Protein AF-A0A6G1SI66-F1 (afdb_monomer_lite)

Secondary structure (DSSP, 8-state):
---SEETTEETTTTEEHHHHHHTT-TT--S-TTHHHHHHHSHHHHHHHHHHHHHHH---SS-SS--SHHHHHHHHHH-TTTTT-HHHHTSHHHHHHTTSHHHHHHHHHHSSPPPP---HHHHHHHHHHHHHHHHTT--

Sequence (138 aa):
STRRCEGYYCGPYQFSYQYWAEAGKPGKSDGVRDFEKCARDTNCAESTVRAYFKKFKRDCNNDGQIDCLDMAALHKAGPASCNLDWFYKSRYWLAFNKTTCASVDRELSNSPPPPKISSSNELLKNLQTEANNRNNQP

Radius of gyration: 20.69 Å; chains: 1; bounding box: 36×49×60 Å

Foldseek 3Di:
DDQQADPQFGGPLRDGPVLCVLLVNPQDPPDPCSVSVQRSDPVSVVSSLVSSCVVQFDDQCPLPDGFVLSSQLCSPQNNVPSNPPVSCVDPSNVVVCPDPRNVVVVVVSVDDPDPPPPDPVVVVVVVVVVVVVVVPDD

Structure (mmCIF, N/CA/C/O backbone):
data_AF-A0A6G1SI66-F1
#
_entry.id   AF-A0A6G1SI66-F1
#
loop_
_atom_site.group_PDB
_atom_site.id
_atom_site.type_symbol
_atom_site.label_atom_id
_atom_site.label_alt_id
_atom_site.label_comp_id
_atom_site.label_asym_id
_atom_site.label_entity_id
_atom_site.label_seq_id
_atom_site.pdbx_PDB_ins_code
_atom_site.Cartn_x
_atom_site.Cartn_y
_atom_site.Cartn_z
_atom_site.occupancy
_atom_site.B_iso_or_equiv
_atom_site.auth_seq_id
_atom_site.auth_comp_id
_atom_site.auth_asym_id
_atom_site.auth_atom_id
_atom_site.pdbx_PDB_model_num
ATOM 1 N N . SER A 1 1 ? -4.897 -13.745 -12.905 1.00 50.62 1 SER A N 1
ATOM 2 C CA . SER A 1 1 ? -4.625 -12.405 -12.354 1.00 50.62 1 SER A CA 1
ATOM 3 C C . SER A 1 1 ? -3.604 -11.702 -13.238 1.00 50.62 1 SER A C 1
ATOM 5 O O . SER A 1 1 ? -2.572 -12.293 -13.551 1.00 50.62 1 SER A O 1
ATOM 7 N N . THR A 1 2 ? -3.936 -10.519 -13.754 1.00 53.50 2 THR A N 1
ATOM 8 C CA . THR A 1 2 ? -3.157 -9.763 -14.744 1.00 53.50 2 THR A CA 1
ATOM 9 C C . THR A 1 2 ? -1.881 -9.203 -14.111 1.00 53.50 2 THR A C 1
ATOM 11 O O . THR A 1 2 ? -1.898 -8.201 -13.411 1.00 53.50 2 THR A O 1
ATOM 14 N N . ARG A 1 3 ? -0.719 -9.806 -14.405 1.00 73.19 3 ARG A N 1
ATOM 15 C CA . ARG A 1 3 ? 0.614 -9.241 -14.087 1.00 73.19 3 ARG A CA 1
ATOM 16 C C . ARG A 1 3 ? 0.944 -8.010 -14.954 1.00 73.19 3 ARG A C 1
ATOM 18 O O . ARG A 1 3 ? 2.084 -7.838 -15.372 1.00 73.19 3 ARG A O 1
ATOM 25 N N . ARG A 1 4 ? -0.046 -7.209 -15.345 1.00 86.19 4 ARG A N 1
ATOM 26 C CA . ARG A 1 4 ? 0.127 -6.044 -16.225 1.00 86.19 4 ARG A CA 1
ATOM 27 C C . ARG A 1 4 ? -0.057 -4.757 -15.425 1.00 86.19 4 ARG A C 1
ATOM 29 O O . ARG A 1 4 ? -0.457 -4.791 -14.266 1.00 86.19 4 ARG A O 1
ATOM 36 N N . CYS A 1 5 ? 0.329 -3.648 -16.039 1.00 90.31 5 CYS A N 1
ATOM 37 C CA . CYS A 1 5 ? 0.008 -2.327 -15.526 1.00 90.31 5 CYS A CA 1
ATOM 38 C C . CYS A 1 5 ? -1.337 -1.893 -16.098 1.00 90.31 5 CYS A C 1
ATOM 40 O O . CYS A 1 5 ? -1.561 -2.026 -17.301 1.00 90.31 5 CYS A O 1
ATOM 42 N N . GLU A 1 6 ? -2.208 -1.405 -15.228 1.00 89.88 6 GLU A N 1
ATOM 43 C CA . GLU A 1 6 ? -3.531 -0.886 -15.547 1.00 89.88 6 GLU A CA 1
ATOM 44 C C . GLU A 1 6 ? -3.535 0.595 -15.145 1.00 89.88 6 GLU A C 1
ATOM 46 O O . GLU A 1 6 ? -3.620 0.958 -13.970 1.00 89.88 6 GLU A O 1
ATOM 51 N N . GLY A 1 7 ? -3.326 1.473 -16.131 1.00 88.31 7 GLY A N 1
ATOM 52 C CA . GLY A 1 7 ? -3.070 2.892 -15.879 1.00 88.31 7 GLY A CA 1
ATOM 53 C C . GLY A 1 7 ? -1.783 3.105 -15.074 1.00 88.31 7 GLY A C 1
ATOM 54 O O . GLY A 1 7 ? -0.713 2.649 -15.472 1.00 88.31 7 GLY A O 1
ATOM 55 N N . TYR A 1 8 ? -1.891 3.801 -13.939 1.00 91.50 8 TYR A N 1
ATOM 56 C CA . TYR A 1 8 ? -0.763 4.141 -13.059 1.00 91.50 8 TYR A CA 1
ATOM 57 C C . TYR A 1 8 ? -0.398 3.049 -12.038 1.00 91.50 8 TYR A C 1
ATOM 59 O O . TYR A 1 8 ? 0.551 3.228 -11.272 1.00 91.50 8 TYR A O 1
ATOM 67 N N . TYR A 1 9 ? -1.146 1.944 -12.002 1.00 95.25 9 TYR A N 1
ATOM 68 C CA . TYR A 1 9 ? -0.977 0.861 -11.034 1.00 95.25 9 TYR A CA 1
ATOM 69 C C . TYR A 1 9 ? -0.458 -0.395 -11.724 1.00 95.25 9 TYR A C 1
ATOM 71 O O . TYR A 1 9 ? -0.890 -0.735 -12.825 1.00 95.25 9 TYR A O 1
ATOM 79 N N . CYS A 1 10 ? 0.483 -1.093 -11.091 1.00 95.75 10 CYS A N 1
ATOM 80 C CA . CYS A 1 10 ? 1.152 -2.234 -11.707 1.00 95.75 10 CYS A CA 1
ATOM 81 C C . CYS A 1 10 ? 1.115 -3.492 -10.845 1.00 95.75 10 CYS A C 1
ATOM 83 O O . CYS A 1 10 ? 1.261 -3.443 -9.625 1.00 95.75 10 CYS A O 1
ATOM 85 N N . GLY A 1 11 ? 1.013 -4.638 -11.524 1.00 94.88 11 GLY A N 1
ATOM 86 C CA . GLY A 1 11 ? 1.243 -5.945 -10.920 1.00 94.88 11 GLY A CA 1
ATOM 87 C C . GLY A 1 11 ? 0.086 -6.462 -10.066 1.00 94.88 11 GLY A C 1
ATOM 88 O O . GLY A 1 11 ? -0.968 -5.837 -9.993 1.00 94.88 11 GLY A O 1
ATOM 89 N N . PRO A 1 12 ? 0.256 -7.619 -9.409 1.00 93.88 12 PRO A N 1
ATOM 90 C CA . PRO A 1 12 ? -0.824 -8.248 -8.649 1.00 93.88 12 PRO A CA 1
ATOM 91 C C . PRO A 1 12 ? -1.256 -7.434 -7.422 1.00 93.88 12 PRO A C 1
ATOM 93 O O . PRO A 1 12 ? -2.401 -7.545 -7.002 1.00 93.88 12 PRO A O 1
ATOM 96 N N . TYR A 1 13 ? -0.366 -6.597 -6.884 1.00 95.31 13 TYR A N 1
ATOM 97 C CA . TYR A 1 13 ? -0.650 -5.716 -5.749 1.00 95.31 13 TYR A CA 1
ATOM 98 C C . TYR A 1 13 ? -1.106 -4.317 -6.170 1.00 95.31 13 TYR A C 1
ATOM 100 O O . TYR A 1 13 ? -1.348 -3.496 -5.303 1.00 95.31 13 TYR A O 1
ATOM 108 N N . GLN A 1 14 ? -1.200 -4.022 -7.473 1.00 95.50 14 GLN A N 1
ATOM 109 C CA . GLN A 1 14 ? -1.765 -2.770 -7.994 1.00 95.50 14 GLN A CA 1
ATOM 110 C C . GLN A 1 14 ? -1.281 -1.505 -7.253 1.00 95.50 14 GLN A C 1
ATOM 112 O O . GLN A 1 14 ? -2.082 -0.651 -6.878 1.00 95.50 14 GLN A O 1
ATOM 117 N N . PHE A 1 15 ? 0.032 -1.363 -7.045 1.00 97.06 15 PHE A N 1
ATOM 118 C CA . PHE A 1 15 ? 0.616 -0.165 -6.433 1.00 97.06 15 PHE A CA 1
ATOM 119 C C . PHE A 1 15 ? 1.205 0.775 -7.490 1.00 97.06 15 PHE A C 1
ATOM 121 O O . PHE A 1 15 ? 1.538 0.357 -8.602 1.00 97.06 15 PHE A O 1
ATOM 128 N N . SER A 1 16 ? 1.304 2.061 -7.148 1.00 97.06 16 SER A N 1
ATOM 129 C CA . SER A 1 16 ? 1.817 3.110 -8.033 1.00 97.06 16 SER A CA 1
ATOM 130 C C . SER A 1 16 ? 3.334 3.275 -7.923 1.00 97.06 16 SER A C 1
ATOM 132 O O . SER A 1 16 ? 3.972 2.788 -6.985 1.00 97.06 16 SER A O 1
ATOM 134 N N . TYR A 1 17 ? 3.920 4.040 -8.846 1.00 96.38 17 TYR A N 1
ATOM 135 C CA . TYR A 1 17 ? 5.333 4.416 -8.765 1.00 96.38 17 TYR A CA 1
ATOM 136 C C . TYR A 1 17 ? 5.673 5.125 -7.445 1.00 96.38 17 TYR A C 1
ATOM 138 O O . TYR A 1 17 ? 6.699 4.827 -6.835 1.00 96.38 17 TYR A O 1
ATOM 146 N N . GLN A 1 18 ? 4.813 6.039 -6.977 1.00 97.31 18 GLN A N 1
ATOM 147 C CA . GLN A 1 18 ? 5.036 6.757 -5.719 1.00 97.31 18 GLN A CA 1
ATOM 148 C C . GLN A 1 18 ? 5.065 5.798 -4.526 1.00 97.31 18 GLN A C 1
ATOM 150 O O . GLN A 1 18 ? 5.962 5.902 -3.695 1.00 97.31 18 GLN A O 1
ATOM 155 N N . TYR A 1 19 ? 4.150 4.828 -4.478 1.00 98.31 19 TYR A N 1
ATOM 156 C CA . TYR A 1 19 ? 4.130 3.802 -3.434 1.00 98.31 19 TYR A CA 1
ATOM 157 C C . TYR A 1 19 ? 5.463 3.037 -3.386 1.00 98.31 19 TYR A C 1
ATOM 159 O O . TYR A 1 19 ? 6.086 2.912 -2.333 1.00 98.31 19 TYR A O 1
ATOM 167 N N . TRP A 1 20 ? 5.954 2.586 -4.545 1.00 98.31 20 TRP A N 1
ATOM 168 C CA . TRP A 1 20 ? 7.256 1.921 -4.663 1.00 98.31 20 TRP A CA 1
ATOM 169 C C . TRP A 1 20 ? 8.426 2.825 -4.258 1.00 98.31 20 TRP A C 1
ATOM 171 O O . TRP A 1 20 ? 9.351 2.386 -3.569 1.00 98.31 20 TRP A O 1
ATOM 181 N N . ALA A 1 21 ? 8.373 4.103 -4.638 1.00 97.62 21 ALA A N 1
ATOM 182 C CA . ALA A 1 21 ? 9.376 5.091 -4.268 1.00 97.62 21 ALA A CA 1
ATOM 183 C C . ALA A 1 21 ? 9.433 5.318 -2.754 1.00 97.62 21 ALA A C 1
ATOM 185 O O . ALA A 1 21 ? 10.516 5.325 -2.168 1.00 97.62 21 ALA A O 1
ATOM 186 N N . GLU A 1 22 ? 8.276 5.451 -2.113 1.00 97.94 22 GLU A N 1
ATOM 187 C CA . GLU A 1 22 ? 8.165 5.632 -0.671 1.00 97.94 22 GLU A CA 1
ATOM 188 C C . GLU A 1 22 ? 8.585 4.382 0.107 1.00 97.94 22 GLU A C 1
ATOM 190 O O . GLU A 1 22 ? 9.135 4.526 1.201 1.00 97.94 22 GLU A O 1
ATOM 195 N N . ALA A 1 23 ? 8.395 3.194 -0.472 1.00 98.19 23 ALA A N 1
ATOM 196 C CA . ALA A 1 23 ? 8.853 1.908 0.051 1.00 98.19 23 ALA A CA 1
ATOM 197 C C . ALA A 1 23 ? 10.373 1.674 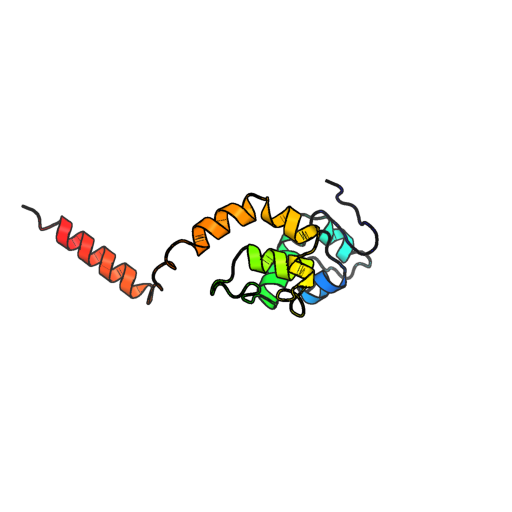-0.091 1.00 98.19 23 ALA A C 1
ATOM 199 O O . ALA A 1 23 ? 10.874 0.638 0.337 1.00 98.19 23 ALA A O 1
ATOM 200 N N . GLY A 1 24 ? 11.119 2.613 -0.685 1.00 97.62 24 GLY A N 1
ATOM 201 C CA . GLY A 1 24 ? 12.577 2.522 -0.819 1.00 97.62 24 GLY A CA 1
ATOM 202 C C . GLY A 1 24 ? 13.067 1.907 -2.130 1.00 97.62 24 GLY A C 1
ATOM 203 O O . GLY A 1 24 ? 14.251 1.608 -2.245 1.00 97.62 24 GLY A O 1
ATOM 204 N N . LYS A 1 25 ? 12.190 1.761 -3.131 1.00 96.94 25 LYS A N 1
ATOM 205 C CA . LYS A 1 25 ? 12.535 1.306 -4.489 1.00 96.94 25 LYS A CA 1
ATOM 206 C C . LYS A 1 25 ? 13.266 -0.051 -4.538 1.00 96.94 25 LYS A C 1
ATOM 208 O O . LYS A 1 25 ? 14.325 -0.143 -5.165 1.00 96.94 25 LYS A O 1
ATOM 213 N N . PRO A 1 26 ? 12.741 -1.115 -3.899 1.00 96.19 26 PRO A N 1
ATOM 214 C CA . PRO A 1 26 ? 13.350 -2.440 -3.998 1.00 96.19 26 PRO A CA 1
ATOM 215 C C . PRO A 1 26 ? 13.484 -2.870 -5.465 1.00 96.19 26 PRO A C 1
ATOM 217 O O . PRO A 1 26 ? 12.645 -2.531 -6.301 1.00 96.19 26 PRO A O 1
ATOM 220 N N . GLY A 1 27 ? 14.567 -3.582 -5.780 1.00 91.38 27 GLY A N 1
ATOM 221 C CA . GLY A 1 27 ? 14.862 -4.042 -7.141 1.00 91.38 27 GLY A CA 1
ATOM 222 C C . GLY A 1 27 ? 15.296 -2.948 -8.127 1.00 91.38 27 GLY A C 1
ATOM 223 O O . GLY A 1 27 ? 15.405 -3.235 -9.317 1.00 91.38 27 GLY A O 1
ATOM 224 N N . LYS A 1 28 ? 15.546 -1.708 -7.674 1.00 91.44 28 LYS A N 1
ATOM 225 C CA . LYS A 1 28 ? 16.109 -0.649 -8.526 1.00 91.44 28 LYS A CA 1
ATOM 226 C C . LYS A 1 28 ? 17.543 -0.991 -8.954 1.00 91.44 28 LYS A C 1
ATOM 228 O O . LYS A 1 28 ? 18.376 -1.341 -8.125 1.00 91.44 28 LYS A O 1
ATOM 233 N N . SER A 1 29 ? 17.816 -0.818 -10.243 1.00 88.50 29 SER A N 1
ATOM 234 C CA . SER A 1 29 ? 19.097 -1.038 -10.930 1.00 88.50 29 SER A CA 1
ATOM 235 C C . SER A 1 29 ? 19.407 0.067 -11.961 1.00 88.50 29 SER A C 1
ATOM 237 O O . SER A 1 29 ? 20.095 -0.169 -12.946 1.00 88.50 29 SER A O 1
ATOM 239 N N . ASP A 1 30 ? 18.853 1.266 -11.745 1.00 85.56 30 ASP A N 1
ATOM 240 C CA . ASP A 1 30 ? 18.939 2.459 -12.612 1.00 85.56 30 ASP A CA 1
ATOM 241 C C . ASP A 1 30 ? 18.297 2.322 -14.006 1.00 85.56 30 ASP A C 1
ATOM 243 O O . ASP A 1 30 ? 18.487 3.161 -14.888 1.00 85.56 30 ASP A O 1
ATOM 247 N N . GLY A 1 31 ? 17.447 1.313 -14.196 1.00 85.06 31 GLY A N 1
ATOM 248 C CA . GLY A 1 31 ? 16.661 1.134 -15.407 1.00 85.06 31 GLY A CA 1
ATOM 249 C C . GLY A 1 31 ? 15.388 1.988 -15.428 1.00 85.06 31 GLY A C 1
ATOM 250 O O . GLY A 1 31 ? 14.684 2.141 -14.431 1.00 85.06 31 GLY A O 1
ATOM 251 N N . VAL A 1 32 ? 15.011 2.462 -16.620 1.00 82.56 32 VAL A N 1
ATOM 252 C CA . VAL A 1 32 ? 13.808 3.297 -16.855 1.00 82.56 32 VAL A CA 1
ATOM 253 C C . VAL A 1 32 ? 12.492 2.575 -16.503 1.00 82.56 32 VAL A C 1
ATOM 255 O O . VAL A 1 32 ? 11.465 3.217 -16.327 1.00 82.56 32 VAL A O 1
ATOM 258 N N . ARG A 1 33 ? 12.510 1.238 -16.380 1.00 90.88 33 ARG A N 1
ATOM 259 C CA . ARG A 1 33 ? 11.328 0.392 -16.110 1.00 90.88 33 ARG A CA 1
ATOM 260 C C . ARG A 1 33 ? 11.431 -0.438 -14.832 1.00 90.88 33 ARG A C 1
ATOM 262 O O . ARG A 1 33 ? 10.827 -1.509 -14.731 1.00 90.88 33 ARG A O 1
ATOM 269 N N . ASP A 1 34 ? 12.266 -0.015 -13.889 1.00 95.19 34 ASP A N 1
ATOM 270 C CA . ASP A 1 34 ? 12.516 -0.785 -12.666 1.00 95.19 34 ASP A CA 1
ATOM 271 C C . ASP A 1 34 ? 11.261 -0.927 -11.805 1.00 95.19 34 ASP A C 1
ATOM 273 O O . ASP A 1 34 ? 11.011 -1.999 -11.259 1.00 95.19 34 ASP A O 1
ATOM 277 N N . PHE A 1 35 ? 10.419 0.106 -11.774 1.00 95.81 35 PHE A N 1
ATOM 278 C CA . PHE A 1 35 ? 9.120 0.052 -11.115 1.00 95.81 35 PHE A CA 1
ATOM 279 C C . PHE A 1 35 ? 8.229 -1.052 -11.700 1.00 95.81 35 PHE A C 1
ATOM 281 O O . PHE A 1 35 ? 7.777 -1.925 -10.965 1.00 95.81 35 PHE A O 1
ATOM 288 N N . GLU A 1 36 ? 7.998 -1.077 -13.016 1.00 95.31 36 GLU A N 1
ATOM 289 C CA . GLU A 1 36 ? 7.116 -2.070 -13.635 1.00 95.31 36 GLU A CA 1
ATOM 290 C C . GLU A 1 36 ? 7.723 -3.471 -13.606 1.00 95.31 36 GLU A C 1
ATOM 292 O O . GLU A 1 36 ? 6.990 -4.461 -13.599 1.00 95.31 36 GLU A O 1
ATOM 297 N N . LYS A 1 37 ? 9.055 -3.592 -13.643 1.00 95.19 37 LYS A N 1
ATOM 298 C CA . LYS A 1 37 ? 9.737 -4.874 -13.422 1.00 95.19 37 LYS A CA 1
ATOM 299 C C . LYS A 1 37 ? 9.470 -5.367 -12.003 1.00 95.19 37 LYS A C 1
ATOM 301 O O . LYS A 1 37 ? 8.948 -6.467 -11.853 1.00 95.19 37 LYS A O 1
ATOM 306 N N . CYS A 1 38 ? 9.738 -4.536 -10.998 1.00 96.69 38 CYS A N 1
ATOM 307 C CA . CYS A 1 38 ? 9.533 -4.880 -9.597 1.00 96.69 38 CYS A CA 1
ATOM 308 C C . CYS A 1 38 ? 8.068 -5.199 -9.291 1.00 96.69 38 CYS A C 1
ATOM 310 O O . CYS A 1 38 ? 7.772 -6.231 -8.707 1.00 96.69 38 CYS A O 1
ATOM 312 N N . ALA A 1 39 ? 7.132 -4.368 -9.750 1.00 96.81 39 ALA A N 1
ATOM 313 C CA . ALA A 1 39 ? 5.709 -4.564 -9.501 1.00 96.81 39 ALA A CA 1
ATOM 314 C C . ALA A 1 39 ? 5.170 -5.880 -10.082 1.00 96.81 39 ALA A C 1
ATOM 316 O O . ALA A 1 39 ? 4.208 -6.432 -9.559 1.00 96.81 39 ALA A O 1
ATOM 317 N N . ARG A 1 40 ? 5.772 -6.402 -11.158 1.00 94.62 40 ARG A N 1
ATOM 318 C CA . ARG A 1 40 ? 5.364 -7.674 -11.784 1.00 94.62 40 ARG A CA 1
ATOM 319 C C . ARG A 1 40 ? 6.109 -8.890 -11.246 1.00 94.62 40 ARG A C 1
ATOM 321 O O . ARG A 1 40 ? 5.633 -10.009 -11.450 1.00 94.62 40 ARG A O 1
ATOM 328 N N . ASP A 1 41 ? 7.241 -8.679 -10.589 1.00 95.06 41 ASP A N 1
ATOM 329 C CA . ASP A 1 41 ? 7.969 -9.714 -9.872 1.00 95.06 41 ASP A CA 1
ATOM 330 C C . ASP A 1 41 ? 7.346 -9.922 -8.489 1.00 95.06 41 ASP A C 1
ATOM 332 O O . ASP A 1 41 ? 7.168 -8.976 -7.729 1.00 95.06 41 ASP A O 1
ATOM 336 N N . THR A 1 42 ? 6.982 -11.160 -8.153 1.00 94.44 42 THR A N 1
ATOM 337 C CA . THR A 1 42 ? 6.243 -11.434 -6.908 1.00 94.44 42 THR A CA 1
ATOM 338 C C . THR A 1 42 ? 7.071 -11.080 -5.674 1.00 94.44 42 THR A C 1
ATOM 340 O O . THR A 1 42 ? 6.570 -10.394 -4.787 1.00 94.44 42 THR A O 1
ATOM 343 N N . ASN A 1 43 ? 8.356 -11.437 -5.656 1.00 96.25 43 ASN A N 1
ATOM 344 C CA . ASN A 1 43 ? 9.229 -11.183 -4.510 1.00 96.25 43 ASN A CA 1
ATOM 345 C C . ASN A 1 43 ? 9.488 -9.684 -4.316 1.00 96.25 43 ASN A C 1
ATOM 347 O O . ASN A 1 43 ? 9.450 -9.175 -3.193 1.00 96.25 43 ASN A O 1
ATOM 351 N N . CYS A 1 44 ? 9.727 -8.954 -5.405 1.00 97.25 44 CYS A N 1
ATOM 352 C CA . CYS A 1 44 ? 9.951 -7.516 -5.358 1.00 97.25 44 CYS A CA 1
ATOM 353 C C . CYS A 1 44 ? 8.674 -6.749 -4.991 1.00 97.25 44 CYS A C 1
ATOM 355 O O . CYS A 1 44 ? 8.712 -5.829 -4.168 1.00 97.25 44 CYS A O 1
ATOM 357 N N . ALA A 1 45 ? 7.527 -7.157 -5.535 1.00 97.62 45 ALA A N 1
ATOM 358 C CA . ALA A 1 45 ? 6.235 -6.578 -5.202 1.00 97.62 45 ALA A CA 1
ATOM 359 C C . ALA A 1 45 ? 5.866 -6.807 -3.726 1.00 97.62 45 ALA A C 1
ATOM 361 O O . ALA A 1 45 ? 5.506 -5.855 -3.034 1.00 97.62 45 ALA A O 1
ATOM 362 N N . GLU A 1 46 ? 6.042 -8.024 -3.205 1.00 97.19 46 GLU A N 1
ATOM 363 C CA . GLU A 1 46 ? 5.842 -8.319 -1.781 1.00 97.19 46 GLU A CA 1
ATOM 364 C C . GLU A 1 46 ? 6.795 -7.520 -0.892 1.00 97.19 46 GLU A C 1
ATOM 366 O O . GLU A 1 46 ? 6.375 -6.938 0.110 1.00 97.19 46 GLU A O 1
ATOM 371 N N . SER A 1 47 ? 8.070 -7.433 -1.278 1.00 98.25 47 SER A N 1
ATOM 372 C CA . SER A 1 47 ? 9.060 -6.615 -0.570 1.00 98.25 47 SER A CA 1
ATOM 373 C C . SER A 1 47 ? 8.653 -5.143 -0.542 1.00 98.25 47 SER A C 1
ATOM 375 O O . SER A 1 47 ? 8.805 -4.484 0.484 1.00 98.25 47 SER A O 1
ATOM 377 N N . THR A 1 48 ? 8.071 -4.638 -1.634 1.00 98.56 48 THR A N 1
ATOM 378 C CA . THR A 1 48 ? 7.542 -3.271 -1.722 1.00 98.56 48 THR A CA 1
ATOM 379 C C . THR A 1 48 ? 6.403 -3.054 -0.730 1.00 98.56 48 THR A C 1
ATOM 381 O O . THR A 1 48 ? 6.452 -2.109 0.055 1.00 98.56 48 THR A O 1
ATOM 384 N N . VAL A 1 49 ? 5.400 -3.939 -0.716 1.00 98.31 49 VAL A N 1
ATOM 385 C CA . VAL A 1 49 ? 4.253 -3.841 0.204 1.00 98.31 49 VAL A CA 1
ATOM 386 C C . VAL A 1 49 ? 4.711 -3.923 1.662 1.00 98.31 49 VAL A C 1
ATOM 388 O O . VAL A 1 49 ? 4.323 -3.086 2.478 1.00 98.31 49 VAL A O 1
ATOM 391 N N . ARG A 1 50 ? 5.603 -4.866 1.993 1.00 98.06 50 ARG A N 1
ATOM 392 C CA . ARG A 1 50 ? 6.154 -5.015 3.351 1.00 98.06 50 ARG A CA 1
ATOM 393 C C . ARG A 1 50 ? 6.977 -3.804 3.780 1.00 98.06 50 ARG A C 1
ATOM 395 O O . ARG A 1 50 ? 6.861 -3.374 4.925 1.00 98.06 50 ARG A O 1
ATOM 402 N N . ALA A 1 51 ? 7.799 -3.243 2.894 1.00 98.50 51 ALA A N 1
ATOM 403 C CA . ALA A 1 51 ? 8.605 -2.064 3.200 1.00 98.50 51 ALA A CA 1
ATOM 404 C C . ALA A 1 51 ? 7.738 -0.809 3.381 1.00 98.50 51 ALA A C 1
ATOM 406 O O . ALA A 1 51 ? 7.960 -0.047 4.325 1.00 98.50 51 ALA A O 1
ATOM 407 N N . TYR A 1 52 ? 6.712 -0.630 2.542 1.00 98.69 52 TYR A N 1
ATOM 408 C CA . TYR A 1 52 ? 5.729 0.441 2.698 1.00 98.69 52 TYR A CA 1
ATOM 409 C C . TYR A 1 52 ? 4.994 0.328 4.036 1.00 98.69 52 TYR A C 1
ATOM 411 O O . TYR A 1 52 ? 4.968 1.281 4.814 1.00 98.69 52 TYR A O 1
ATOM 419 N N . PHE A 1 53 ? 4.471 -0.862 4.347 1.00 98.00 53 PHE A N 1
ATOM 420 C CA . PHE A 1 53 ? 3.813 -1.119 5.623 1.00 98.00 53 PHE A CA 1
ATOM 421 C C . PHE A 1 53 ? 4.759 -0.864 6.796 1.00 98.00 53 PHE A C 1
ATOM 423 O O . PHE A 1 53 ? 4.429 -0.091 7.683 1.00 98.00 53 PHE A O 1
ATOM 430 N N . LYS A 1 54 ? 5.986 -1.400 6.775 1.00 97.94 54 LYS A N 1
ATOM 431 C CA . LYS A 1 54 ? 6.984 -1.166 7.832 1.00 97.94 54 LYS A CA 1
ATOM 432 C C . LYS A 1 54 ? 7.250 0.322 8.074 1.00 97.94 54 LYS A C 1
ATOM 434 O O . LYS A 1 54 ? 7.442 0.714 9.223 1.00 97.94 54 LYS A O 1
ATOM 439 N N . LYS A 1 55 ? 7.280 1.133 7.012 1.00 98.38 55 LYS A N 1
ATOM 440 C CA . LYS A 1 55 ? 7.525 2.577 7.092 1.00 98.38 55 LYS A CA 1
ATOM 441 C C . LYS A 1 55 ? 6.340 3.352 7.672 1.00 98.38 55 LYS A C 1
ATOM 443 O O . LYS A 1 55 ? 6.559 4.313 8.402 1.00 98.38 55 LYS A O 1
ATOM 448 N N . PHE A 1 56 ? 5.112 2.959 7.341 1.00 98.25 56 PHE A N 1
ATOM 449 C CA . PHE A 1 56 ? 3.912 3.743 7.653 1.00 98.25 56 PHE A CA 1
ATOM 450 C C . PHE A 1 56 ? 2.973 3.112 8.682 1.00 98.25 56 PHE A C 1
ATOM 452 O O . PHE A 1 56 ? 1.967 3.745 9.016 1.00 98.25 56 PHE A O 1
ATOM 459 N N . LYS A 1 57 ? 3.305 1.912 9.179 1.00 96.75 57 LYS A N 1
ATOM 460 C CA . LYS A 1 57 ? 2.485 1.132 10.109 1.00 96.75 57 LYS A CA 1
ATOM 461 C C . LYS A 1 57 ? 1.962 1.998 11.248 1.00 96.75 57 LYS A C 1
ATOM 463 O O . LYS A 1 57 ? 2.700 2.775 11.854 1.00 96.75 57 LYS A O 1
ATOM 468 N N . ARG A 1 58 ? 0.671 1.860 11.492 1.00 97.38 58 ARG A N 1
ATOM 469 C CA . ARG A 1 58 ? -0.106 2.536 12.522 1.00 97.38 58 ARG A CA 1
ATOM 470 C C . ARG A 1 58 ? -1.409 1.771 12.665 1.00 97.38 58 ARG A C 1
ATOM 472 O O . ARG A 1 58 ? -1.811 1.113 11.711 1.00 97.38 58 ARG A O 1
ATOM 479 N N . ASP A 1 59 ? -2.023 1.920 13.818 1.00 96.44 59 ASP A N 1
ATOM 480 C CA . ASP A 1 59 ? -3.383 1.471 14.055 1.00 96.44 59 ASP A CA 1
ATOM 481 C C . ASP A 1 59 ? -4.336 2.428 13.310 1.00 96.44 59 ASP A C 1
ATOM 483 O O . ASP A 1 59 ? -4.432 3.618 13.624 1.00 96.44 59 ASP A O 1
ATOM 487 N N . CYS A 1 60 ? -4.915 1.952 12.213 1.00 96.25 60 CYS A N 1
ATOM 488 C CA . CYS A 1 60 ? -5.779 2.710 11.314 1.00 96.25 60 CYS A CA 1
ATOM 489 C C . CYS A 1 60 ? -7.255 2.582 11.699 1.00 96.25 60 CYS A C 1
ATOM 491 O O . CYS A 1 60 ? -8.041 3.497 11.417 1.00 96.25 60 CYS A O 1
ATOM 493 N N . ASN A 1 61 ? -7.644 1.459 12.305 1.00 92.56 61 ASN A N 1
ATOM 494 C CA . ASN A 1 61 ? -9.017 1.177 12.730 1.00 92.56 61 ASN A CA 1
ATOM 495 C C . ASN A 1 61 ? -9.269 1.495 14.220 1.00 92.56 61 ASN A C 1
ATOM 497 O O . ASN A 1 61 ? -10.427 1.538 14.632 1.00 92.56 61 ASN A O 1
ATOM 501 N N . ASN A 1 62 ? -8.225 1.857 14.968 1.00 92.12 62 ASN A N 1
ATOM 502 C CA . ASN A 1 62 ? -8.202 2.181 16.395 1.00 92.12 62 ASN A CA 1
ATOM 503 C C . ASN A 1 62 ? -8.633 1.015 17.299 1.00 92.12 62 ASN A C 1
ATOM 505 O O . ASN A 1 62 ? -9.317 1.243 18.302 1.00 92.12 62 ASN A O 1
ATOM 509 N N . ASP A 1 63 ? -8.272 -0.221 16.948 1.00 88.81 63 ASP A N 1
ATOM 510 C CA . ASP A 1 63 ? -8.566 -1.406 17.766 1.00 88.81 63 ASP A CA 1
ATOM 511 C C . ASP A 1 63 ? -7.457 -1.761 18.777 1.00 88.81 63 ASP A C 1
ATOM 513 O O . ASP A 1 63 ? -7.610 -2.676 19.592 1.00 88.81 63 ASP A O 1
ATOM 517 N N . GLY A 1 64 ? -6.366 -0.990 18.789 1.00 91.88 64 GLY A N 1
ATOM 518 C CA . GLY A 1 64 ? -5.224 -1.168 19.679 1.00 91.88 64 GLY A CA 1
ATOM 519 C C . GLY A 1 64 ? -4.175 -2.153 19.163 1.00 91.88 64 GLY A C 1
ATOM 520 O O . GLY A 1 64 ? -3.175 -2.365 19.858 1.00 91.88 64 GLY A O 1
ATOM 521 N N . GLN A 1 65 ? -4.366 -2.734 17.977 1.00 92.12 65 GLN A N 1
ATOM 522 C CA . GLN A 1 65 ? -3.423 -3.629 17.317 1.00 92.12 65 GLN A CA 1
ATOM 523 C C . GLN A 1 65 ? -2.885 -3.012 16.017 1.00 92.12 65 GLN A C 1
ATOM 525 O O . GLN A 1 65 ? -3.328 -1.969 15.554 1.00 92.12 65 GLN A O 1
ATOM 530 N N . ILE A 1 66 ? -1.811 -3.605 15.486 1.00 92.69 66 ILE A N 1
ATOM 531 C CA . ILE A 1 66 ? -1.290 -3.283 14.152 1.00 92.69 66 ILE A CA 1
ATOM 532 C C . ILE A 1 66 ? -1.206 -4.593 13.370 1.00 92.69 66 ILE A C 1
ATOM 534 O O . ILE A 1 66 ? -0.244 -5.349 13.553 1.00 92.69 66 ILE A O 1
ATOM 538 N N . ASP A 1 67 ? -2.195 -4.860 12.521 1.00 90.25 67 ASP A N 1
ATOM 539 C CA . ASP A 1 67 ? -2.421 -6.178 11.913 1.00 90.25 67 ASP A CA 1
ATOM 540 C C . ASP A 1 67 ? -2.694 -6.139 10.388 1.00 90.25 67 ASP A C 1
ATOM 542 O O . ASP A 1 67 ? -2.242 -5.229 9.673 1.00 90.25 67 ASP A O 1
ATOM 546 N N . CYS A 1 68 ? -3.339 -7.178 9.833 1.00 91.06 68 CYS A N 1
ATOM 547 C CA . CYS A 1 68 ? -3.637 -7.237 8.403 1.00 91.06 68 CYS A CA 1
ATOM 548 C C . CYS A 1 68 ? -4.653 -6.173 7.969 1.00 91.06 68 CYS A C 1
ATOM 550 O O . CYS A 1 68 ? -4.587 -5.723 6.817 1.00 91.06 68 CYS A O 1
ATOM 552 N N . LEU A 1 69 ? -5.568 -5.763 8.856 1.00 93.06 69 LEU A N 1
ATOM 553 C CA . LEU A 1 69 ? -6.583 -4.754 8.572 1.00 93.06 69 LEU A CA 1
ATOM 554 C C . LEU A 1 69 ? -5.900 -3.406 8.346 1.00 93.06 69 LEU A C 1
ATOM 556 O O . LEU A 1 69 ? -6.175 -2.737 7.343 1.00 93.06 69 LEU A O 1
ATOM 560 N N . ASP A 1 70 ? -4.929 -3.066 9.192 1.00 94.94 70 ASP A N 1
ATOM 561 C CA . ASP A 1 70 ? -4.119 -1.854 9.047 1.00 94.94 70 ASP A CA 1
ATOM 562 C C . ASP A 1 70 ? -3.239 -1.897 7.809 1.00 94.94 70 ASP A C 1
ATOM 564 O O . ASP A 1 70 ? -3.112 -0.902 7.089 1.00 94.94 70 ASP A O 1
ATOM 568 N N . MET A 1 71 ? -2.647 -3.058 7.510 1.00 95.44 71 MET A N 1
ATOM 569 C CA . MET A 1 71 ? -1.862 -3.227 6.290 1.00 95.44 71 MET A CA 1
ATOM 570 C C . MET A 1 71 ? -2.723 -2.993 5.044 1.00 95.44 71 MET A C 1
ATOM 572 O O . MET A 1 71 ? -2.297 -2.285 4.128 1.00 95.44 71 MET A O 1
ATOM 576 N N . ALA A 1 72 ? -3.941 -3.538 5.007 1.00 95.38 72 ALA A N 1
ATOM 577 C CA . ALA A 1 72 ? -4.871 -3.346 3.900 1.00 95.38 72 ALA A CA 1
ATOM 578 C C . ALA A 1 72 ? -5.364 -1.895 3.793 1.00 95.38 72 ALA A C 1
ATOM 580 O O . ALA A 1 72 ? -5.506 -1.380 2.677 1.00 95.38 72 ALA A O 1
ATOM 581 N N . ALA A 1 73 ? -5.588 -1.228 4.928 1.00 96.38 73 ALA A N 1
ATOM 582 C CA . ALA A 1 73 ? -5.976 0.176 4.979 1.00 96.38 73 ALA A CA 1
ATOM 583 C C . ALA A 1 73 ? -4.859 1.099 4.484 1.00 96.38 73 ALA A C 1
ATOM 585 O O . ALA A 1 73 ? -5.083 1.933 3.602 1.00 96.38 73 ALA A O 1
ATOM 586 N N . LEU A 1 74 ? -3.629 0.887 4.954 1.00 97.50 74 LEU A N 1
ATOM 587 C CA . LEU A 1 74 ? -2.447 1.607 4.481 1.00 97.50 74 LEU A CA 1
ATOM 588 C C . LEU A 1 74 ? -2.170 1.353 3.003 1.00 97.50 74 LEU A C 1
ATOM 590 O O . LEU A 1 74 ? -1.818 2.284 2.284 1.00 97.50 74 LEU A O 1
ATOM 594 N N . HIS A 1 75 ? -2.346 0.120 2.529 1.00 96.88 75 HIS A N 1
ATOM 595 C CA . HIS A 1 75 ? -2.130 -0.210 1.126 1.00 96.88 75 HIS A CA 1
ATOM 596 C C . HIS A 1 75 ? -3.097 0.541 0.199 1.00 96.88 75 HIS A C 1
ATOM 598 O O . HIS A 1 75 ? -2.686 1.024 -0.855 1.00 96.88 75 HIS A O 1
ATOM 604 N N . LYS A 1 76 ? -4.370 0.676 0.595 1.00 96.19 76 LYS A N 1
ATOM 605 C CA . LYS A 1 76 ? -5.395 1.300 -0.249 1.00 96.19 76 LYS A CA 1
ATOM 606 C C . LYS A 1 76 ? -5.502 2.815 -0.097 1.00 96.19 76 LYS A C 1
ATOM 608 O O . LYS A 1 76 ? -5.663 3.503 -1.105 1.00 96.19 76 LYS A O 1
ATOM 613 N N . ALA A 1 77 ? -5.512 3.312 1.135 1.00 96.75 77 ALA A N 1
ATOM 614 C CA . ALA A 1 77 ? -5.797 4.713 1.447 1.00 96.75 77 ALA A CA 1
ATOM 615 C C . ALA A 1 77 ? -4.542 5.507 1.832 1.00 96.75 77 ALA A C 1
ATOM 617 O O . ALA A 1 77 ? -4.577 6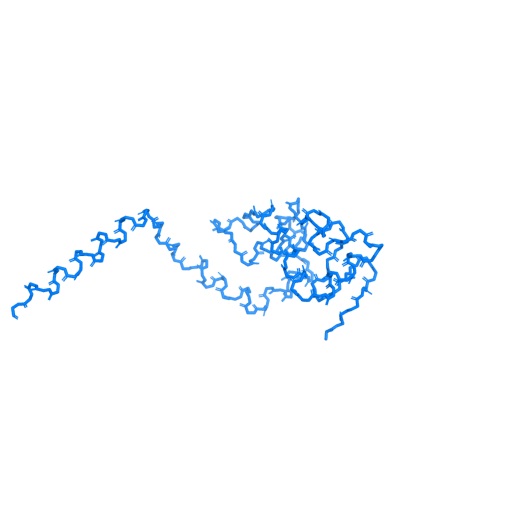.736 1.857 1.00 96.75 77 ALA A O 1
ATOM 618 N N . GLY A 1 78 ? -3.427 4.827 2.108 1.00 97.25 78 GLY A N 1
ATOM 619 C CA . GLY A 1 78 ? -2.200 5.467 2.561 1.00 97.25 78 GLY A CA 1
ATOM 620 C C . GLY A 1 78 ? -2.284 5.996 4.001 1.00 97.25 78 GLY A C 1
ATOM 621 O O . GLY A 1 78 ? -3.341 5.986 4.637 1.00 97.25 78 GLY A O 1
ATOM 622 N N . PRO A 1 79 ? -1.158 6.489 4.541 1.00 96.69 79 PRO A N 1
ATOM 623 C CA . PRO A 1 79 ? -1.041 6.887 5.945 1.00 96.69 79 PRO A CA 1
ATOM 624 C C . PRO A 1 79 ? -1.965 8.041 6.350 1.00 96.69 79 PRO A C 1
ATOM 626 O O . PRO A 1 79 ? -2.390 8.103 7.501 1.00 96.69 79 PRO A O 1
ATOM 629 N N . ALA A 1 80 ? -2.257 8.964 5.433 1.00 96.31 80 ALA A N 1
ATOM 630 C CA . ALA A 1 80 ? -3.050 10.160 5.718 1.00 96.31 80 ALA A CA 1
ATOM 631 C C . ALA A 1 80 ? -4.566 9.912 5.706 1.00 96.31 80 ALA A C 1
ATOM 633 O O . ALA A 1 80 ? -5.327 10.793 6.095 1.00 96.31 80 ALA A O 1
ATOM 634 N N . SER A 1 81 ? -5.022 8.761 5.205 1.00 97.00 81 SER A N 1
ATOM 635 C CA . SER A 1 81 ? -6.453 8.517 4.998 1.00 97.00 81 SER A CA 1
ATOM 636 C C . SER A 1 81 ? -6.942 7.149 5.461 1.00 97.00 81 SER A C 1
ATOM 638 O O . SER A 1 81 ? -8.129 6.865 5.319 1.00 97.00 81 SER A O 1
ATOM 640 N N . CYS A 1 82 ? -6.073 6.314 6.038 1.00 96.94 82 CYS A N 1
ATOM 641 C CA . CYS A 1 82 ? -6.444 4.961 6.452 1.00 96.94 82 CYS A CA 1
ATOM 642 C C . CYS A 1 82 ? -7.488 4.901 7.579 1.00 96.94 82 CYS A C 1
ATOM 644 O O . CYS A 1 82 ? -8.105 3.861 7.763 1.00 96.94 82 CYS A O 1
ATOM 646 N N . ASN A 1 83 ? -7.725 6.008 8.286 1.00 96.06 83 ASN A N 1
ATOM 647 C CA . ASN A 1 83 ? -8.726 6.128 9.346 1.00 96.06 83 ASN A CA 1
ATOM 648 C C . ASN A 1 83 ? -9.971 6.940 8.933 1.00 96.06 83 ASN A C 1
ATOM 650 O O . ASN A 1 83 ? -10.825 7.221 9.773 1.00 96.06 83 ASN A O 1
ATOM 654 N N . LEU A 1 84 ? -10.083 7.359 7.667 1.00 96.31 84 LEU A N 1
ATOM 655 C CA . LEU A 1 84 ? -11.187 8.210 7.220 1.00 96.31 84 LEU A CA 1
ATOM 656 C C . LEU A 1 84 ? -12.427 7.391 6.843 1.00 96.31 84 LEU A C 1
ATOM 658 O O . LEU A 1 84 ? -12.347 6.350 6.197 1.00 96.31 84 LEU A O 1
ATOM 662 N N . ASP A 1 85 ? -13.605 7.917 7.171 1.00 94.00 85 ASP A N 1
ATOM 663 C CA . ASP A 1 85 ? -14.899 7.250 6.965 1.00 94.00 85 ASP A CA 1
ATOM 664 C C . ASP A 1 85 ? -15.171 6.854 5.498 1.00 94.00 85 ASP A C 1
ATOM 666 O O . ASP A 1 85 ? -15.670 5.760 5.219 1.00 94.00 85 ASP A O 1
ATOM 670 N N . TRP A 1 86 ? -14.775 7.695 4.534 1.00 94.00 86 TRP A N 1
ATOM 671 C CA . TRP A 1 86 ? -14.954 7.394 3.107 1.00 94.00 86 TRP A CA 1
ATOM 672 C C . TRP A 1 86 ? -14.242 6.099 2.691 1.00 94.00 86 TRP A C 1
ATOM 674 O O . TRP A 1 86 ? -14.722 5.382 1.809 1.00 94.00 86 TRP A O 1
ATOM 684 N N . PHE A 1 87 ? -13.107 5.789 3.324 1.00 94.12 87 PHE A N 1
ATOM 685 C CA . PHE A 1 87 ? -12.335 4.593 3.025 1.00 94.12 87 PHE A CA 1
ATOM 686 C C . PHE A 1 87 ? -13.084 3.342 3.493 1.00 94.12 87 PHE A C 1
ATOM 688 O O . PHE A 1 87 ? -13.268 2.413 2.701 1.00 94.12 87 PHE A O 1
ATOM 695 N N . TYR A 1 88 ? -13.608 3.355 4.719 1.00 91.62 88 TYR A N 1
ATOM 696 C CA . TYR A 1 88 ? -14.388 2.250 5.281 1.00 91.62 88 TYR A CA 1
ATOM 697 C C . TYR A 1 88 ? -15.707 1.996 4.532 1.00 91.62 88 TYR A C 1
ATOM 699 O O . TYR A 1 88 ? -16.201 0.869 4.496 1.00 91.62 88 TYR A O 1
ATOM 707 N N . LYS A 1 89 ? -16.241 3.015 3.850 1.00 93.38 89 LYS A N 1
ATOM 708 C CA . LYS A 1 89 ? -17.415 2.909 2.963 1.00 93.38 89 LYS A CA 1
ATOM 709 C C . LYS A 1 89 ? -17.070 2.551 1.513 1.00 93.38 89 LYS A C 1
ATOM 711 O O . LYS A 1 89 ? -17.967 2.362 0.689 1.00 93.38 89 LYS A O 1
ATOM 716 N N . SER A 1 90 ? -15.787 2.465 1.165 1.00 94.69 90 SER A N 1
ATOM 717 C CA . SER A 1 90 ? -15.359 2.193 -0.207 1.00 94.69 90 SER A CA 1
ATOM 718 C C . SER A 1 90 ? -15.705 0.766 -0.647 1.00 94.69 90 SER A C 1
ATOM 720 O O . SER A 1 90 ? -15.689 -0.180 0.142 1.00 94.69 90 SER A O 1
ATOM 722 N N . ARG A 1 91 ? -15.929 0.572 -1.956 1.00 95.31 91 ARG A N 1
ATOM 723 C CA . ARG A 1 91 ? -16.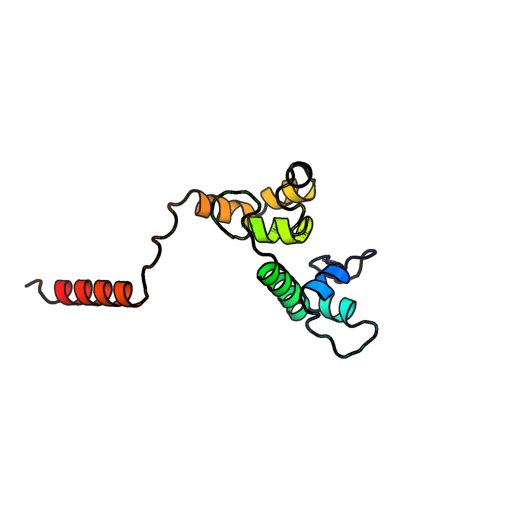120 -0.771 -2.544 1.00 95.31 91 ARG A CA 1
ATOM 724 C C . ARG A 1 91 ? -14.961 -1.718 -2.229 1.00 95.31 91 ARG A C 1
ATOM 726 O O . ARG A 1 91 ? -15.183 -2.914 -2.081 1.00 95.31 91 ARG A O 1
ATOM 733 N N . TYR A 1 92 ? -13.746 -1.177 -2.126 1.00 94.44 92 TYR A N 1
ATOM 734 C CA . TYR A 1 92 ? -12.568 -1.944 -1.742 1.00 94.44 92 TYR A CA 1
ATOM 735 C C . TYR A 1 92 ? -12.723 -2.519 -0.335 1.00 94.44 92 TYR A C 1
ATOM 737 O O . TYR A 1 92 ? -12.614 -3.729 -0.176 1.00 94.44 92 TYR A O 1
ATOM 745 N N . TRP A 1 93 ? -13.021 -1.681 0.663 1.00 94.06 93 TRP A N 1
ATOM 746 C CA . TRP A 1 93 ? -13.098 -2.140 2.049 1.00 94.06 93 TRP A CA 1
ATOM 747 C C . TRP A 1 93 ? -14.243 -3.130 2.256 1.00 94.06 93 TRP A C 1
ATOM 749 O O . TRP A 1 93 ? -14.056 -4.185 2.856 1.00 94.06 93 TRP A O 1
ATOM 759 N N . LEU A 1 94 ? -15.405 -2.855 1.657 1.00 92.88 94 LEU A N 1
ATOM 760 C CA . LEU A 1 94 ? -16.556 -3.760 1.699 1.00 92.88 94 LEU A CA 1
ATOM 761 C C . LEU A 1 94 ? -16.269 -5.131 1.066 1.00 92.88 94 LEU A C 1
ATOM 763 O O . LEU A 1 94 ? -16.832 -6.134 1.502 1.00 92.88 94 LEU A O 1
ATOM 767 N N . ALA A 1 95 ? -15.420 -5.188 0.035 1.00 92.94 95 ALA A N 1
ATOM 768 C CA . ALA A 1 95 ? -14.985 -6.444 -0.570 1.00 92.94 95 ALA A CA 1
ATOM 769 C C . ALA A 1 95 ? -13.902 -7.134 0.273 1.00 92.94 95 ALA A C 1
ATOM 771 O O . ALA A 1 95 ? -13.997 -8.331 0.533 1.00 92.94 95 ALA A O 1
ATOM 772 N N . PHE A 1 96 ? -12.908 -6.377 0.743 1.00 91.75 96 PHE A N 1
ATOM 773 C CA . PHE A 1 96 ? -11.819 -6.873 1.582 1.00 91.75 96 PHE A CA 1
ATOM 774 C C . PHE A 1 96 ? -12.338 -7.499 2.882 1.00 91.75 96 PHE A C 1
ATOM 776 O O . PHE A 1 96 ? -11.905 -8.587 3.257 1.00 91.75 96 PHE A O 1
ATOM 783 N N . ASN A 1 97 ? -13.345 -6.886 3.509 1.00 89.69 97 ASN A N 1
ATOM 784 C CA . ASN A 1 97 ? -13.926 -7.354 4.769 1.00 89.69 97 ASN A CA 1
ATOM 785 C C . ASN A 1 97 ? -14.702 -8.690 4.654 1.00 89.69 97 ASN A C 1
ATOM 787 O O . ASN A 1 97 ? -15.184 -9.226 5.653 1.00 89.69 97 ASN A O 1
ATOM 791 N N . LYS A 1 98 ? -14.838 -9.229 3.434 1.00 89.81 98 LYS A N 1
ATOM 792 C CA . LYS A 1 98 ? -15.398 -10.562 3.147 1.00 89.81 98 LYS A CA 1
ATOM 793 C C . LYS A 1 98 ? -14.322 -11.624 2.899 1.00 89.81 98 LYS A C 1
ATOM 795 O O . LYS A 1 98 ? -14.656 -12.775 2.640 1.00 89.81 98 LYS A O 1
ATOM 800 N N . THR A 1 99 ? -13.047 -11.243 2.910 1.00 87.00 99 THR A N 1
ATOM 801 C CA . THR A 1 99 ? -11.929 -12.168 2.706 1.00 87.00 99 THR A CA 1
ATOM 802 C C . THR A 1 99 ? -11.545 -12.861 4.007 1.00 87.00 99 THR A C 1
ATOM 804 O O . THR A 1 99 ? -11.794 -12.349 5.098 1.00 87.00 99 THR A O 1
ATOM 807 N N . THR A 1 100 ? -10.866 -14.000 3.882 1.00 80.19 100 THR A N 1
ATOM 808 C CA . THR A 1 100 ? -10.334 -14.757 5.021 1.00 80.19 100 THR A CA 1
ATOM 809 C C . THR A 1 100 ? -9.364 -13.933 5.873 1.00 80.19 100 THR A C 1
ATOM 811 O O . THR A 1 100 ? -9.338 -14.093 7.085 1.00 80.19 100 THR A O 1
ATOM 814 N N . CYS A 1 101 ? -8.616 -13.007 5.258 1.00 75.50 101 CYS A N 1
ATOM 815 C CA . CYS A 1 101 ? -7.714 -12.099 5.973 1.00 75.50 101 CYS A CA 1
AT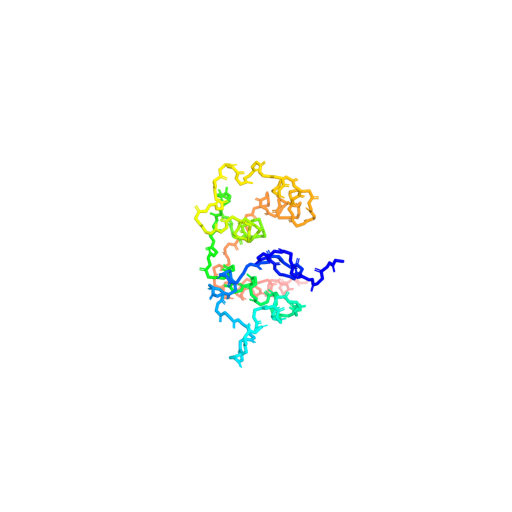OM 816 C C . CYS A 1 101 ? -8.484 -11.296 7.034 1.00 75.50 101 CYS A C 1
ATOM 818 O O . CYS A 1 101 ? -8.114 -11.272 8.199 1.00 75.50 101 CYS A O 1
ATOM 820 N N . ALA A 1 102 ? -9.628 -10.726 6.647 1.00 81.50 102 ALA A N 1
ATOM 821 C CA . ALA A 1 102 ? -10.444 -9.920 7.543 1.00 81.50 102 ALA A CA 1
ATOM 822 C C . ALA A 1 102 ? -11.285 -10.742 8.534 1.00 81.50 102 ALA A C 1
ATOM 824 O O . ALA A 1 102 ? -11.740 -10.204 9.542 1.00 81.50 102 ALA A O 1
ATOM 825 N N . SER A 1 103 ? -11.587 -12.013 8.254 1.00 77.12 103 SER A N 1
ATOM 826 C CA . SER A 1 103 ? -12.303 -12.868 9.213 1.00 77.12 103 SER A CA 1
ATOM 827 C C . SER A 1 103 ? -11.379 -13.394 10.310 1.00 77.12 103 SER A C 1
ATOM 829 O O . SER A 1 103 ? -11.758 -13.338 11.473 1.00 77.12 103 SER A O 1
ATOM 831 N N . VAL A 1 104 ? -10.167 -13.834 9.953 1.00 75.31 104 VAL A N 1
ATOM 832 C CA . VAL A 1 104 ? -9.181 -14.362 10.911 1.00 75.31 104 VAL A CA 1
ATOM 833 C C . VAL A 1 104 ? -8.705 -13.270 11.867 1.00 75.31 104 VAL A C 1
ATOM 835 O O . VAL A 1 104 ? -8.702 -13.481 13.076 1.00 75.31 104 VAL A O 1
ATOM 838 N N . ASP A 1 105 ? -8.388 -12.079 11.359 1.00 68.00 105 ASP A N 1
ATOM 839 C CA . ASP A 1 105 ? -7.914 -10.992 12.225 1.00 68.00 105 ASP A CA 1
ATOM 840 C C . ASP A 1 105 ? -8.997 -10.492 13.186 1.00 68.00 105 ASP A C 1
ATOM 842 O O . ASP A 1 105 ? -8.692 -10.150 14.321 1.00 68.00 105 ASP A O 1
ATOM 846 N N . ARG A 1 106 ? -10.282 -10.558 12.810 1.00 67.62 106 ARG A N 1
ATOM 847 C CA . ARG A 1 106 ? -11.381 -10.259 13.745 1.00 67.62 106 ARG A CA 1
ATOM 848 C C . ARG A 1 106 ? -11.504 -11.284 14.866 1.00 67.62 106 ARG A C 1
ATOM 850 O O . ARG A 1 106 ? -11.851 -10.919 15.983 1.00 67.62 106 ARG A O 1
ATOM 857 N N . GLU A 1 107 ? -11.260 -12.561 14.605 1.00 66.25 107 GLU A N 1
ATOM 858 C CA . GLU A 1 107 ? -11.213 -13.566 15.677 1.00 66.25 107 GLU A CA 1
ATOM 859 C C . GLU A 1 107 ? -10.018 -13.312 16.611 1.00 66.25 107 GLU A C 1
ATOM 861 O O . GLU A 1 107 ? -10.132 -13.474 17.829 1.00 66.25 107 GLU A O 1
ATOM 866 N N . LEU A 1 108 ? -8.901 -12.830 16.058 1.00 62.75 108 LEU A N 1
ATOM 867 C CA . LEU A 1 108 ? -7.704 -12.479 16.816 1.00 62.75 108 LEU A CA 1
ATOM 868 C C . LEU A 1 108 ? -7.864 -11.186 17.634 1.00 62.75 108 LEU A C 1
ATOM 870 O O . LEU A 1 108 ? -7.405 -11.141 18.772 1.00 62.75 108 LEU A O 1
ATOM 874 N N . SER A 1 109 ? -8.546 -10.164 17.110 1.00 61.03 109 SER A N 1
ATOM 875 C CA . SER A 1 109 ? -8.806 -8.906 17.827 1.00 61.03 109 SER A CA 1
ATOM 876 C C . SER A 1 109 ? -9.889 -9.042 18.901 1.00 61.03 109 SER A C 1
ATOM 878 O O . SER A 1 109 ? -9.840 -8.355 19.918 1.00 61.03 109 SER A O 1
ATOM 880 N N . ASN A 1 110 ? -10.830 -9.978 18.728 1.00 60.28 110 ASN A N 1
ATOM 881 C CA . ASN A 1 110 ? -11.789 -10.358 19.771 1.00 60.28 110 ASN A CA 1
ATOM 882 C C . ASN A 1 110 ? -11.189 -11.305 20.826 1.00 60.28 110 ASN A C 1
ATOM 884 O O . ASN A 1 110 ? -11.819 -11.556 21.856 1.00 60.28 110 ASN A O 1
ATOM 888 N N . SER A 1 111 ? -9.996 -11.849 20.578 1.00 55.19 111 SER A N 1
ATOM 889 C CA . SER A 1 111 ? -9.258 -12.614 21.580 1.00 55.19 111 SER A CA 1
ATOM 890 C C . SER A 1 111 ? -8.555 -11.655 22.547 1.00 55.19 111 SER A C 1
ATOM 892 O O . SER A 1 111 ? -8.140 -10.568 22.137 1.00 55.19 111 SER A O 1
ATOM 894 N N . PRO A 1 112 ? -8.385 -12.023 23.833 1.00 53.50 112 PRO A N 1
ATOM 895 C CA . PRO A 1 112 ? -7.570 -11.236 24.748 1.00 53.50 112 PRO A CA 1
ATOM 896 C C . PRO A 1 112 ? -6.209 -10.972 24.101 1.00 53.50 112 PRO A C 1
ATOM 898 O O . PRO A 1 112 ? -5.639 -11.913 23.533 1.00 53.50 112 PRO A O 1
ATOM 901 N N . PRO A 1 113 ? -5.676 -9.735 24.171 1.00 53.84 113 PRO A N 1
ATOM 902 C CA . PRO A 1 113 ? -4.354 -9.462 23.637 1.00 53.84 113 PRO A CA 1
ATOM 903 C C . PRO A 1 113 ? -3.392 -10.500 24.222 1.00 53.84 113 PRO A C 1
ATOM 905 O 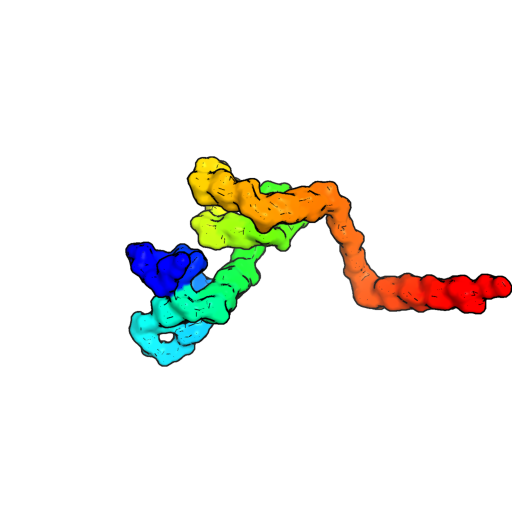O . PRO A 1 113 ? -3.461 -10.760 25.433 1.00 53.84 113 PRO A O 1
ATOM 908 N N . PRO A 1 114 ? -2.529 -11.125 23.398 1.00 49.69 114 PRO A N 1
ATOM 909 C CA . PRO A 1 114 ? -1.557 -12.067 23.921 1.00 49.69 114 PRO A CA 1
ATOM 910 C C . PRO A 1 114 ? -0.810 -11.370 25.061 1.00 49.69 114 PRO A C 1
ATOM 912 O O . PRO A 1 114 ? -0.487 -10.179 24.927 1.00 49.69 114 PRO A O 1
ATOM 915 N N . PRO A 1 115 ? -0.591 -12.053 26.202 1.00 44.00 115 PRO A N 1
ATOM 916 C CA . PRO A 1 115 ? 0.066 -11.440 27.343 1.00 44.00 115 PRO A CA 1
ATOM 917 C C . PRO A 1 115 ? 1.344 -10.784 26.837 1.00 44.00 115 PRO A C 1
ATOM 919 O O . PRO A 1 115 ? 2.122 -11.422 26.124 1.00 44.00 115 PRO A O 1
ATOM 922 N N . LYS A 1 116 ? 1.527 -9.490 27.140 1.00 45.12 116 LYS A N 1
ATOM 923 C CA . LYS A 1 116 ? 2.772 -8.789 26.821 1.00 45.12 116 LYS A CA 1
ATOM 924 C C . LYS A 1 116 ? 3.882 -9.641 27.414 1.00 45.12 116 LYS A C 1
ATOM 926 O O . LYS A 1 116 ? 3.996 -9.709 28.635 1.00 45.12 116 LYS A O 1
ATOM 931 N N . ILE A 1 117 ? 4.644 -10.331 26.568 1.00 47.09 117 ILE A N 1
ATOM 932 C CA . ILE A 1 117 ? 5.766 -11.142 27.023 1.00 47.09 117 ILE A CA 1
ATOM 933 C C . ILE A 1 117 ? 6.800 -10.138 27.523 1.00 47.09 117 ILE A C 1
ATOM 935 O O . ILE A 1 117 ? 7.577 -9.565 26.759 1.00 47.09 117 ILE A O 1
ATOM 939 N N . SER A 1 118 ? 6.727 -9.858 28.820 1.00 50.53 118 SER A N 1
ATOM 940 C CA . SER A 1 118 ? 7.740 -9.150 29.575 1.00 50.53 118 SER A CA 1
ATOM 941 C C . SER A 1 118 ? 8.990 -10.011 29.505 1.00 50.53 118 SER A C 1
ATOM 943 O O . SER A 1 118 ? 9.103 -11.000 30.207 1.00 50.53 118 SER A O 1
ATOM 945 N N . SER A 1 119 ? 9.892 -9.655 28.588 1.00 56.38 119 SER A N 1
ATOM 946 C CA . SER A 1 119 ? 11.240 -10.204 28.431 1.00 56.38 119 SER A CA 1
ATOM 947 C C . SER A 1 119 ? 11.340 -11.728 28.230 1.00 56.38 119 SER A C 1
ATOM 949 O O . SER A 1 119 ? 10.837 -12.544 28.996 1.00 56.38 119 SER A O 1
ATOM 951 N N . SER A 1 120 ? 12.131 -12.156 27.245 1.00 62.94 120 SER A N 1
ATOM 952 C CA . SER A 1 120 ? 12.486 -13.571 27.031 1.00 62.94 120 SER A CA 1
ATOM 953 C C . SER A 1 120 ? 12.996 -14.280 28.301 1.00 62.94 120 SER A C 1
ATOM 955 O O . SER A 1 120 ? 12.911 -15.501 28.414 1.00 62.94 120 SER A O 1
ATOM 957 N N . ASN A 1 121 ? 13.478 -13.511 29.283 1.00 61.94 121 ASN A N 1
ATOM 958 C CA . ASN A 1 121 ? 13.932 -14.001 30.579 1.00 61.94 121 ASN A CA 1
ATOM 959 C C . ASN A 1 121 ? 12.799 -14.508 31.488 1.00 61.94 121 ASN A C 1
ATOM 961 O O . ASN A 1 121 ? 13.045 -15.393 32.302 1.00 61.94 121 ASN A O 1
ATOM 965 N N . GLU A 1 122 ? 11.579 -13.979 31.385 1.00 66.81 122 GLU A N 1
ATOM 966 C CA . GLU A 1 122 ? 10.444 -14.418 32.211 1.00 66.81 122 GLU A CA 1
ATOM 967 C C . GLU A 1 122 ? 9.841 -15.720 31.665 1.00 66.81 122 GLU A C 1
ATOM 969 O O . GLU A 1 122 ? 9.525 -16.631 32.427 1.00 66.81 122 GLU A O 1
ATOM 974 N N . LEU A 1 123 ? 9.832 -15.878 30.335 1.00 60.12 123 LEU A N 1
ATOM 975 C CA . LEU A 1 123 ? 9.459 -17.132 29.675 1.00 60.12 123 LEU A CA 1
ATOM 976 C C . LEU A 1 123 ? 10.405 -18.282 30.057 1.00 60.12 123 LEU A C 1
ATOM 978 O O . LEU A 1 123 ? 9.953 -19.380 30.375 1.00 60.12 123 LEU A O 1
ATOM 982 N N . LEU A 1 124 ? 11.719 -18.022 30.075 1.00 68.81 124 LEU A N 1
ATOM 983 C CA . LEU A 1 124 ? 12.720 -19.012 30.487 1.00 68.81 124 LEU A CA 1
ATOM 984 C C . LEU A 1 124 ? 12.558 -19.416 31.957 1.00 68.81 124 LEU A C 1
ATOM 986 O O . LEU A 1 124 ? 12.629 -20.604 32.269 1.00 68.81 124 LEU A O 1
ATOM 990 N N . LYS A 1 125 ? 12.276 -18.453 32.843 1.00 70.69 125 LYS A N 1
ATOM 991 C CA . LYS A 1 125 ? 12.025 -18.724 34.267 1.00 70.69 125 LYS A CA 1
ATOM 992 C C . LYS A 1 125 ? 10.775 -19.574 34.481 1.00 70.69 125 LYS A C 1
ATOM 994 O O . LYS A 1 125 ? 10.806 -20.503 35.288 1.00 70.69 125 LYS A O 1
ATOM 999 N N . ASN A 1 126 ? 9.700 -19.305 33.743 1.00 67.81 126 ASN A N 1
ATOM 1000 C CA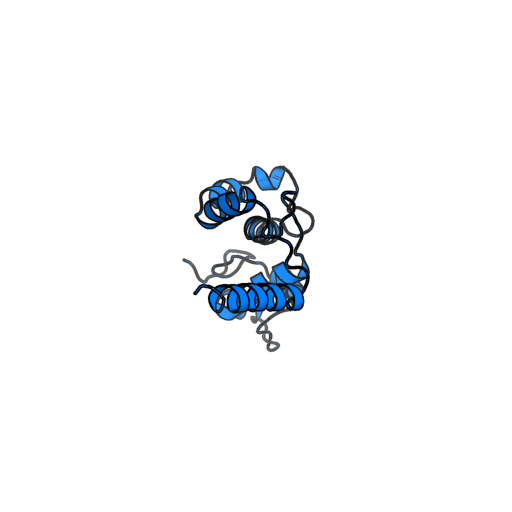 . ASN A 1 126 ? 8.457 -20.067 33.860 1.00 67.81 126 ASN A CA 1
ATOM 1001 C C . ASN A 1 126 ? 8.631 -21.503 33.340 1.00 67.81 126 ASN A C 1
ATOM 1003 O O . ASN A 1 126 ? 8.258 -22.445 34.035 1.00 67.81 126 ASN A O 1
ATOM 1007 N N . LEU A 1 127 ? 9.324 -21.692 32.211 1.00 69.50 127 LEU A N 1
ATOM 1008 C CA . LEU A 1 127 ? 9.650 -23.025 31.682 1.00 69.50 127 LEU A CA 1
ATOM 1009 C C . LEU A 1 127 ? 10.544 -23.839 32.633 1.00 69.50 127 LEU A C 1
ATOM 1011 O O . LEU A 1 127 ? 10.343 -25.041 32.801 1.00 69.50 127 LEU A O 1
ATOM 1015 N N . GLN A 1 128 ? 11.515 -23.194 33.287 1.00 75.00 128 GLN A N 1
ATOM 1016 C CA . GLN A 1 128 ? 12.370 -23.842 34.289 1.00 75.00 128 GLN A CA 1
ATOM 1017 C C . GLN A 1 128 ? 11.585 -24.226 35.549 1.00 75.00 128 GLN A C 1
ATOM 1019 O O . GLN A 1 128 ? 11.786 -25.306 36.102 1.00 75.00 128 GLN A O 1
ATOM 1024 N N . THR A 1 129 ? 10.650 -23.377 35.977 1.00 69.94 129 THR A N 1
ATOM 1025 C CA . THR A 1 129 ? 9.795 -23.640 37.144 1.00 69.94 129 THR A CA 1
ATOM 1026 C C . THR A 1 129 ? 8.839 -24.810 36.879 1.00 69.94 129 THR A C 1
ATOM 1028 O O . THR A 1 129 ? 8.692 -25.698 37.718 1.00 69.94 129 THR A O 1
ATOM 1031 N N . GLU A 1 130 ? 8.262 -24.888 35.678 1.00 71.31 130 GLU A N 1
ATOM 1032 C CA . GLU A 1 130 ? 7.412 -26.006 35.244 1.00 71.31 130 GLU A CA 1
ATOM 1033 C C . GLU A 1 130 ? 8.178 -27.324 35.049 1.00 71.31 130 GLU A C 1
ATOM 1035 O O . GLU A 1 130 ? 7.611 -28.405 35.236 1.00 71.31 130 GLU A O 1
ATOM 1040 N N . ALA A 1 131 ? 9.455 -27.262 34.664 1.00 69.44 131 ALA A N 1
ATOM 1041 C CA . ALA A 1 131 ? 10.319 -28.438 34.570 1.00 69.44 131 ALA A CA 1
ATOM 1042 C C . ALA A 1 131 ? 10.692 -28.980 35.961 1.00 69.44 131 ALA A C 1
ATOM 1044 O O . ALA A 1 131 ? 10.656 -30.188 36.184 1.00 69.44 131 ALA A O 1
ATOM 1045 N N . ASN A 1 132 ? 10.971 -28.095 36.922 1.00 67.38 132 ASN A N 1
ATOM 1046 C CA . ASN A 1 132 ? 11.314 -28.483 38.292 1.00 67.38 132 ASN A CA 1
ATOM 1047 C C . ASN A 1 132 ? 10.119 -29.068 39.060 1.00 67.38 132 ASN A C 1
ATOM 1049 O O . ASN A 1 132 ? 10.293 -30.009 39.830 1.00 67.38 132 ASN A O 1
ATOM 1053 N N . ASN A 1 133 ? 8.903 -28.576 38.810 1.00 63.50 133 ASN A N 1
ATOM 1054 C CA . ASN A 1 133 ? 7.692 -29.126 39.427 1.00 63.50 133 ASN A CA 1
ATOM 1055 C C . ASN A 1 133 ? 7.319 -30.515 38.885 1.00 63.50 133 ASN A C 1
ATOM 1057 O O . ASN A 1 133 ? 6.802 -31.335 39.636 1.00 63.50 133 ASN A O 1
ATOM 1061 N N . ARG A 1 134 ? 7.628 -30.819 37.615 1.00 60.78 134 ARG A N 1
ATOM 1062 C CA . ARG A 1 134 ? 7.408 -32.158 37.035 1.00 60.78 134 ARG A CA 1
ATOM 1063 C C . ARG A 1 134 ? 8.366 -33.224 37.568 1.00 60.78 134 ARG A C 1
ATOM 1065 O O . ARG A 1 134 ? 8.005 -34.392 37.588 1.00 60.78 134 ARG A O 1
ATOM 1072 N N . ASN A 1 135 ? 9.546 -32.825 38.035 1.00 58.09 135 ASN A N 1
ATOM 1073 C CA . ASN A 1 135 ? 10.545 -33.737 38.600 1.00 58.09 135 ASN A CA 1
ATOM 1074 C C . ASN A 1 135 ? 10.362 -33.999 40.109 1.00 58.09 135 ASN A C 1
ATOM 1076 O O . ASN A 1 135 ? 11.113 -34.784 40.676 1.00 58.09 135 ASN A O 1
ATOM 1080 N N . ASN A 1 136 ? 9.385 -33.348 40.753 1.00 56.56 136 ASN A N 1
ATOM 1081 C CA . ASN A 1 136 ? 9.098 -33.457 42.190 1.00 56.56 136 ASN A CA 1
ATOM 1082 C C . ASN A 1 136 ? 7.765 -34.161 42.498 1.00 56.56 136 ASN A C 1
ATOM 1084 O O . ASN A 1 136 ? 7.268 -34.075 43.622 1.00 56.56 136 ASN A O 1
ATOM 1088 N N . GLN A 1 137 ? 7.171 -34.848 41.522 1.00 44.81 137 GLN A N 1
ATOM 1089 C CA . GLN A 1 137 ? 6.005 -35.693 41.761 1.00 44.81 137 GLN A CA 1
ATOM 1090 C C . GLN A 1 137 ? 6.495 -37.128 42.041 1.00 44.81 137 GLN A C 1
ATOM 1092 O O . GLN A 1 137 ? 7.204 -37.664 41.189 1.00 44.81 137 GLN A O 1
ATOM 1097 N N . PRO A 1 138 ? 6.221 -37.694 43.235 1.00 53.78 138 PRO A N 1
ATOM 1098 C CA . PRO A 1 138 ? 6.756 -38.989 43.663 1.00 53.78 138 PRO A CA 1
ATOM 1099 C C . PRO A 1 138 ? 6.258 -40.164 42.818 1.00 53.78 138 PRO A C 1
ATOM 1101 O O . PRO A 1 138 ? 5.130 -40.076 42.276 1.00 53.78 138 PRO A O 1
#

Organism: NCBI:txid561515

pLDDT: mean 84.83, std 15.96, range [44.0, 98.69]

InterPro domains:
  IPR008597 Invertebrate-type lysozyme [PF05497] (3-98)
  IPR008597 Invertebrate-type lysozyme [PS51909] (1-102)
  IPR008597 Invertebrate-type lysozyme [PTHR11195] (6-93)
  IPR018247 EF-Hand 1, calcium-binding site [PS00018] (59-71)